Protein AF-A0A4V3ERF0-F1 (afdb_monomer_lite)

Radius of gyration: 30.36 Å; chains: 1; bounding box: 60×15×88 Å

Structure (mmCIF, N/CA/C/O backbone):
data_AF-A0A4V3ERF0-F1
#
_entry.id   AF-A0A4V3ERF0-F1
#
loop_
_atom_site.group_PDB
_atom_site.id
_atom_site.type_symbol
_atom_site.label_atom_id
_atom_site.label_alt_id
_atom_site.label_comp_id
_atom_site.label_asym_id
_atom_site.label_entity_id
_atom_site.label_seq_id
_atom_site.pdbx_PDB_ins_code
_atom_site.Cartn_x
_atom_site.Cartn_y
_atom_site.Cartn_z
_atom_site.occupancy
_atom_site.B_iso_or_equiv
_atom_site.auth_seq_id
_atom_site.auth_comp_id
_atom_site.auth_asym_id
_atom_site.auth_atom_id
_atom_site.pdbx_PDB_model_num
ATOM 1 N N . MET A 1 1 ? 30.776 -6.831 -57.007 1.00 63.62 1 MET A N 1
ATOM 2 C CA . MET A 1 1 ? 30.894 -7.165 -55.570 1.00 63.62 1 MET A CA 1
ATOM 3 C C . MET A 1 1 ? 30.590 -5.987 -54.646 1.00 63.62 1 MET A C 1
ATOM 5 O O . MET A 1 1 ? 30.048 -6.217 -53.575 1.00 63.62 1 MET A O 1
ATOM 9 N N . GLU A 1 2 ? 30.883 -4.742 -55.033 1.00 80.31 2 GLU A N 1
ATOM 10 C CA . GLU A 1 2 ? 30.698 -3.576 -54.148 1.00 80.31 2 GLU A CA 1
ATOM 11 C C . GLU A 1 2 ? 29.236 -3.277 -53.779 1.00 80.31 2 GLU A C 1
ATOM 13 O O . GLU A 1 2 ? 28.949 -3.009 -52.619 1.00 80.31 2 GLU A O 1
ATOM 18 N N . PHE A 1 3 ? 28.298 -3.465 -54.711 1.00 84.31 3 PHE A N 1
ATOM 19 C CA . PHE A 1 3 ? 26.862 -3.268 -54.471 1.00 84.31 3 PHE A CA 1
ATOM 20 C C . PHE A 1 3 ? 26.293 -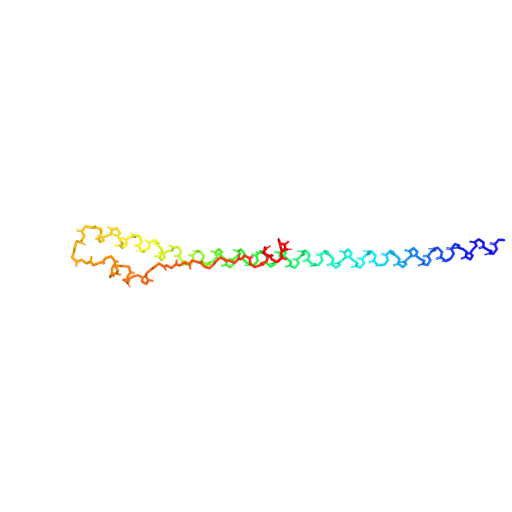4.137 -53.330 1.00 84.31 3 PHE A C 1
ATOM 22 O O . PHE A 1 3 ? 25.537 -3.665 -52.486 1.00 84.31 3 PHE A O 1
ATOM 29 N N . PHE A 1 4 ? 26.700 -5.409 -53.246 1.00 89.12 4 PHE A N 1
ATOM 30 C CA . PHE A 1 4 ? 26.268 -6.298 -52.161 1.00 89.12 4 PHE A CA 1
ATOM 31 C C . PHE A 1 4 ? 26.839 -5.876 -50.804 1.00 89.12 4 PHE A C 1
ATOM 33 O O . PHE A 1 4 ? 26.160 -5.993 -49.787 1.00 89.12 4 PHE A O 1
ATOM 40 N N . LYS A 1 5 ? 28.072 -5.359 -50.786 1.00 92.31 5 LYS A N 1
ATOM 41 C CA . LYS A 1 5 ? 28.715 -4.841 -49.573 1.00 92.31 5 LYS A CA 1
ATOM 42 C C . LYS A 1 5 ? 28.003 -3.587 -49.058 1.00 92.31 5 LYS A C 1
ATOM 44 O O . LYS A 1 5 ? 27.845 -3.432 -47.848 1.00 92.31 5 LYS A O 1
ATOM 49 N N . GLU A 1 6 ? 27.550 -2.722 -49.959 1.00 92.06 6 GLU A N 1
ATOM 50 C CA . GLU A 1 6 ? 26.791 -1.515 -49.625 1.00 92.06 6 GLU A CA 1
ATOM 51 C C . GLU A 1 6 ? 25.418 -1.854 -49.027 1.00 92.06 6 GLU A C 1
ATOM 53 O O . GLU A 1 6 ? 25.105 -1.410 -47.922 1.00 92.06 6 GLU A O 1
ATOM 58 N N . ILE A 1 7 ? 24.656 -2.746 -49.673 1.00 94.06 7 ILE A N 1
ATOM 59 C CA . ILE A 1 7 ? 23.373 -3.239 -49.143 1.00 94.06 7 ILE A CA 1
ATOM 60 C C . ILE A 1 7 ? 23.557 -3.886 -47.768 1.00 94.06 7 ILE A C 1
ATOM 62 O O . ILE A 1 7 ? 22.806 -3.589 -46.840 1.00 94.06 7 ILE A O 1
ATOM 66 N N . LEU A 1 8 ? 24.572 -4.741 -47.609 1.00 94.88 8 LEU A N 1
ATOM 67 C CA . LEU A 1 8 ? 24.854 -5.398 -46.334 1.00 94.88 8 LEU A CA 1
ATOM 68 C C . LEU A 1 8 ? 25.157 -4.375 -45.230 1.00 94.88 8 LEU A C 1
ATOM 70 O O . LEU A 1 8 ? 24.672 -4.517 -44.111 1.00 94.88 8 LEU A O 1
ATOM 74 N N . THR A 1 9 ? 25.914 -3.324 -45.549 1.00 95.62 9 THR A N 1
ATOM 75 C CA . THR A 1 9 ? 26.253 -2.255 -44.597 1.00 95.62 9 THR A CA 1
ATOM 76 C C . THR A 1 9 ? 25.005 -1.493 -44.147 1.00 95.62 9 THR A C 1
ATOM 78 O O . THR A 1 9 ? 24.833 -1.247 -42.953 1.00 95.62 9 THR A O 1
ATOM 81 N N . ILE A 1 10 ? 24.100 -1.178 -45.078 1.00 96.06 10 ILE A N 1
ATOM 82 C CA . ILE A 1 10 ? 22.827 -0.509 -44.773 1.00 96.06 10 ILE A CA 1
ATOM 83 C C . ILE A 1 10 ? 21.950 -1.397 -43.882 1.00 96.06 10 ILE A C 1
ATOM 85 O O . ILE A 1 10 ? 21.428 -0.929 -42.869 1.00 96.06 10 ILE A O 1
ATOM 89 N N . ILE A 1 11 ? 21.831 -2.687 -44.213 1.00 96.81 11 ILE A N 1
ATOM 90 C CA . ILE A 1 11 ? 21.055 -3.652 -43.421 1.00 96.81 11 ILE A CA 1
ATOM 91 C C . ILE A 1 11 ? 21.606 -3.741 -41.997 1.00 96.81 11 ILE A C 1
ATOM 93 O O . ILE A 1 11 ? 20.841 -3.653 -41.039 1.00 96.81 11 ILE A O 1
ATOM 97 N N . VAL A 1 12 ? 22.927 -3.859 -41.840 1.00 97.44 12 VAL A N 1
ATOM 98 C CA . VAL A 1 12 ? 23.574 -3.903 -40.521 1.00 97.44 12 VAL A CA 1
ATOM 99 C C . VAL A 1 12 ? 23.287 -2.628 -39.723 1.00 97.44 12 VAL A C 1
ATOM 101 O O . VAL A 1 12 ? 22.960 -2.720 -38.542 1.00 97.44 12 VAL A O 1
ATOM 104 N N . GLY A 1 13 ? 23.329 -1.454 -40.358 1.00 97.00 13 GLY A N 1
ATOM 105 C CA . GLY A 1 13 ? 22.994 -0.186 -39.705 1.00 97.00 13 GLY A CA 1
ATOM 106 C C . GLY A 1 13 ? 21.564 -0.155 -39.154 1.00 97.00 13 GLY A C 1
ATOM 107 O O . GLY A 1 13 ? 21.356 0.194 -37.991 1.00 97.00 13 GLY A O 1
ATOM 108 N N . ILE A 1 14 ? 20.586 -0.585 -39.956 1.00 96.81 14 ILE A N 1
ATOM 109 C CA . ILE A 1 14 ? 19.174 -0.646 -39.543 1.00 96.81 14 ILE A CA 1
ATOM 110 C C . ILE A 1 14 ? 18.981 -1.666 -38.416 1.00 96.81 14 ILE A C 1
ATOM 112 O O . ILE A 1 14 ? 18.308 -1.373 -37.428 1.00 96.81 14 ILE A O 1
ATOM 116 N N . LEU A 1 15 ? 19.597 -2.846 -38.524 1.00 97.62 15 LEU A N 1
ATOM 117 C CA . LEU A 1 15 ? 19.495 -3.888 -37.502 1.00 97.62 15 LEU A CA 1
ATOM 118 C C . LEU A 1 15 ? 20.065 -3.429 -36.158 1.00 97.62 15 LEU A C 1
ATOM 120 O O . LEU A 1 15 ? 19.438 -3.658 -35.126 1.00 97.62 15 LEU A O 1
ATOM 124 N N . ILE A 1 16 ? 21.213 -2.747 -36.157 1.00 96.94 16 ILE A N 1
ATOM 125 C CA . ILE A 1 16 ? 21.807 -2.196 -34.932 1.00 96.94 16 ILE A CA 1
ATOM 126 C C . ILE A 1 16 ? 20.890 -1.128 -34.325 1.00 96.94 16 ILE A C 1
ATOM 128 O O . ILE A 1 16 ? 20.670 -1.137 -33.113 1.00 96.94 16 ILE A O 1
ATOM 132 N N . ALA A 1 17 ? 20.320 -0.241 -35.145 1.00 97.19 17 ALA A N 1
ATOM 133 C CA . ALA A 1 17 ? 19.395 0.786 -34.668 1.00 97.19 17 ALA A CA 1
ATOM 134 C C . ALA A 1 17 ? 18.152 0.172 -34.000 1.00 97.19 17 ALA A C 1
ATOM 136 O O . ALA A 1 17 ? 17.803 0.553 -32.881 1.00 97.19 17 ALA A O 1
ATOM 137 N N . LEU A 1 18 ? 17.531 -0.826 -34.640 1.00 96.81 18 LEU A N 1
ATOM 138 C CA . LEU A 1 18 ? 16.392 -1.559 -34.077 1.00 96.81 18 LEU A CA 1
ATOM 139 C C . LEU A 1 18 ? 16.774 -2.312 -32.800 1.00 96.81 18 LEU A C 1
ATOM 141 O O . LEU A 1 18 ? 16.024 -2.292 -31.827 1.00 96.81 18 LEU A O 1
ATOM 145 N N . TYR A 1 19 ? 17.953 -2.935 -32.774 1.00 96.31 19 TYR A N 1
ATOM 146 C CA . TYR A 1 19 ? 18.439 -3.661 -31.604 1.00 96.31 19 TYR A CA 1
ATOM 147 C C . TYR A 1 19 ? 18.606 -2.742 -30.387 1.00 96.31 19 TYR A C 1
ATOM 149 O O . TYR A 1 19 ? 18.129 -3.060 -29.297 1.00 96.31 19 TYR A O 1
ATOM 157 N N . ILE A 1 20 ? 19.234 -1.577 -30.575 1.00 96.62 20 ILE A N 1
ATOM 158 C CA . ILE A 1 20 ? 19.407 -0.580 -29.510 1.00 96.62 20 ILE A CA 1
ATOM 159 C C . ILE A 1 20 ? 18.046 -0.055 -29.039 1.00 96.62 20 ILE A C 1
ATOM 161 O O . ILE A 1 20 ? 17.837 0.078 -27.830 1.00 96.62 20 ILE A O 1
ATOM 165 N N . ASN A 1 21 ? 17.121 0.217 -29.966 1.00 97.12 21 ASN A N 1
ATOM 166 C CA . ASN A 1 21 ? 15.789 0.697 -29.611 1.00 97.12 21 ASN A CA 1
ATOM 167 C C . ASN A 1 21 ? 15.023 -0.331 -28.767 1.00 97.12 21 ASN A C 1
ATOM 169 O O . ASN A 1 21 ? 14.586 -0.006 -27.664 1.00 97.12 21 ASN A O 1
ATOM 173 N N . ASN A 1 22 ? 14.967 -1.585 -29.223 1.00 96.56 22 ASN A N 1
ATOM 174 C CA . ASN A 1 22 ? 14.287 -2.669 -28.511 1.00 96.56 22 ASN A CA 1
ATOM 175 C C . ASN A 1 22 ? 14.891 -2.908 -27.121 1.00 96.56 22 ASN A C 1
ATOM 177 O O . ASN A 1 22 ? 14.171 -3.110 -26.147 1.00 96.56 22 ASN A O 1
ATOM 181 N N . TRP A 1 23 ? 16.221 -2.860 -26.995 1.00 96.94 23 TRP A N 1
ATOM 182 C CA . TRP A 1 23 ? 16.875 -3.008 -25.694 1.00 96.94 23 TRP A CA 1
ATOM 183 C C . TRP A 1 23 ? 16.517 -1.869 -24.728 1.00 96.94 23 TRP A C 1
ATOM 185 O O . TRP A 1 23 ? 16.276 -2.107 -23.541 1.00 96.94 23 TRP A O 1
ATOM 195 N N . ASN A 1 24 ? 16.450 -0.634 -25.227 1.00 97.12 24 ASN A N 1
ATOM 196 C CA . ASN A 1 24 ? 16.075 0.528 -24.426 1.00 97.12 24 ASN A CA 1
ATOM 197 C C . ASN A 1 24 ? 14.605 0.481 -23.982 1.00 97.12 24 ASN A C 1
ATOM 199 O O . ASN A 1 24 ? 14.314 0.796 -22.829 1.00 97.12 24 ASN A O 1
ATOM 203 N N . GLU A 1 25 ? 13.693 0.076 -24.867 1.00 96.62 25 GLU A N 1
ATOM 204 C CA . GLU A 1 25 ? 12.274 -0.132 -24.545 1.00 96.62 25 GLU A CA 1
ATOM 205 C C . GLU A 1 25 ? 12.111 -1.211 -23.471 1.00 96.62 25 GLU A C 1
ATOM 207 O O . GLU A 1 25 ? 11.588 -0.917 -22.396 1.00 96.62 25 GLU A O 1
ATOM 212 N N . ASN A 1 26 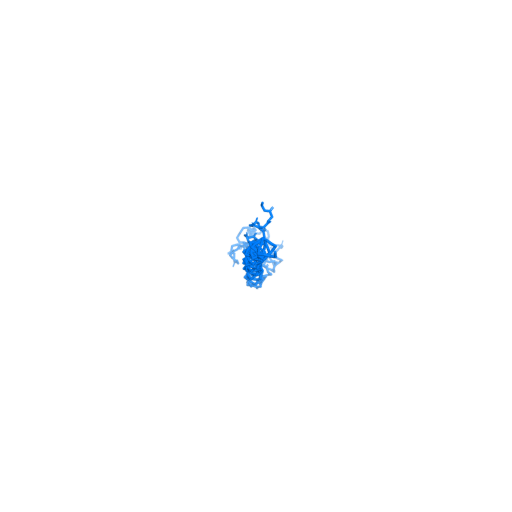? 12.717 -2.387 -23.661 1.00 96.56 26 ASN A N 1
ATOM 213 C CA . ASN A 1 26 ? 12.686 -3.470 -22.671 1.00 96.56 26 ASN A CA 1
ATOM 214 C C . ASN A 1 26 ? 13.210 -3.025 -21.295 1.00 96.56 26 ASN A C 1
ATOM 216 O O . ASN A 1 26 ? 12.662 -3.391 -20.252 1.00 96.56 26 ASN A O 1
ATOM 220 N N . ARG A 1 27 ? 14.271 -2.208 -21.264 1.00 96.62 27 ARG A N 1
ATOM 221 C CA . ARG A 1 27 ? 14.810 -1.659 -20.012 1.00 96.62 27 ARG A CA 1
ATOM 222 C C . ARG A 1 27 ? 13.841 -0.677 -19.350 1.00 96.62 27 ARG A C 1
ATOM 224 O O . ARG A 1 27 ? 13.743 -0.658 -18.121 1.00 96.62 27 ARG A O 1
ATOM 231 N N . LYS A 1 28 ? 13.163 0.170 -20.127 1.00 96.38 28 LYS A N 1
ATOM 232 C CA . LYS A 1 28 ? 12.164 1.115 -19.604 1.00 96.38 28 LYS A CA 1
ATOM 233 C C . LYS A 1 28 ? 10.967 0.375 -19.019 1.00 96.38 28 LYS A C 1
ATOM 235 O O . LYS A 1 28 ? 10.570 0.709 -17.903 1.00 96.38 28 LYS A O 1
ATOM 240 N N . ASP A 1 29 ? 10.485 -0.653 -19.704 1.00 94.44 29 ASP A N 1
ATOM 241 C CA . ASP A 1 29 ? 9.362 -1.473 -19.247 1.00 94.44 29 ASP A CA 1
ATOM 242 C C . ASP A 1 29 ? 9.711 -2.212 -17.953 1.00 94.44 29 ASP A C 1
ATOM 244 O O . ASP A 1 29 ? 8.978 -2.122 -16.967 1.00 94.44 29 ASP A O 1
ATOM 248 N N . ALA A 1 30 ? 10.890 -2.840 -17.889 1.00 94.75 30 ALA A N 1
ATOM 249 C CA . ALA A 1 30 ? 11.367 -3.491 -16.670 1.00 94.75 30 ALA A CA 1
ATOM 250 C C . ALA A 1 30 ? 11.456 -2.513 -15.483 1.00 94.75 30 ALA A C 1
ATOM 252 O O . ALA A 1 30 ? 11.028 -2.826 -14.370 1.00 94.75 30 ALA A O 1
ATOM 253 N N . ASN A 1 31 ? 11.962 -1.298 -15.716 1.00 95.50 31 ASN A N 1
ATOM 254 C CA . ASN A 1 31 ? 12.031 -0.263 -14.685 1.00 95.50 31 ASN A CA 1
ATOM 255 C C . ASN A 1 31 ? 10.644 0.214 -14.235 1.00 95.50 31 ASN A C 1
ATOM 257 O O . ASN A 1 31 ? 10.455 0.504 -13.053 1.00 95.50 31 ASN A O 1
ATOM 261 N N . TYR A 1 32 ? 9.693 0.335 -15.162 1.00 92.50 32 TYR A N 1
ATOM 262 C CA . TYR A 1 32 ? 8.319 0.729 -14.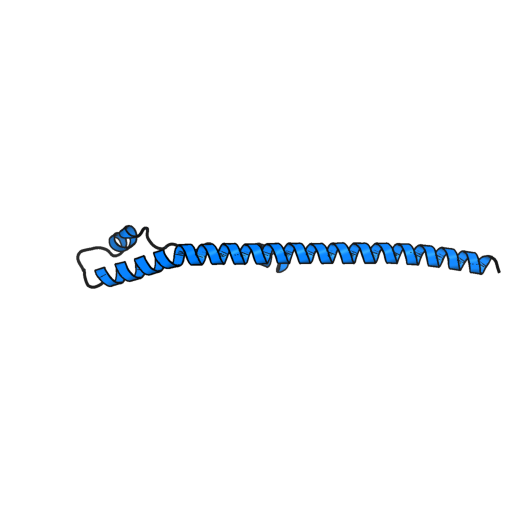861 1.00 92.50 32 TYR A CA 1
ATOM 263 C C . TYR A 1 32 ? 7.629 -0.315 -13.976 1.00 92.50 32 TYR A C 1
ATOM 265 O O . TYR A 1 32 ? 7.135 0.029 -12.901 1.00 92.50 32 TYR A O 1
ATOM 273 N N . ILE A 1 33 ? 7.707 -1.593 -14.357 1.00 91.56 33 ILE A N 1
ATOM 274 C CA . ILE A 1 33 ? 7.167 -2.706 -13.567 1.00 91.56 33 ILE A CA 1
ATOM 275 C C . ILE A 1 33 ? 7.818 -2.767 -12.182 1.00 91.56 33 ILE A C 1
ATOM 277 O O . ILE A 1 33 ? 7.117 -2.888 -11.179 1.00 91.56 33 ILE A O 1
ATOM 281 N N . ASN A 1 34 ? 9.141 -2.601 -12.088 1.00 94.69 34 ASN A N 1
ATOM 282 C CA . ASN A 1 34 ? 9.828 -2.599 -10.797 1.00 94.69 34 ASN A CA 1
ATOM 283 C C . ASN A 1 34 ? 9.358 -1.456 -9.880 1.00 94.69 34 ASN A C 1
ATOM 285 O O . ASN A 1 34 ? 9.143 -1.664 -8.688 1.00 94.69 34 ASN A O 1
ATOM 289 N N . LYS A 1 35 ? 9.158 -0.247 -10.423 1.00 93.31 35 LYS A N 1
ATOM 290 C CA . LYS A 1 35 ? 8.631 0.889 -9.645 1.00 93.31 35 LYS A CA 1
ATOM 291 C C . LYS A 1 35 ? 7.235 0.607 -9.099 1.00 93.31 35 LYS A C 1
ATOM 293 O O . LYS A 1 35 ? 6.970 0.932 -7.945 1.00 93.31 35 LYS A O 1
ATOM 298 N N . ILE A 1 36 ? 6.369 -0.003 -9.906 1.00 91.75 36 ILE A N 1
ATOM 299 C CA . ILE A 1 36 ? 5.033 -0.422 -9.472 1.00 91.75 36 ILE A CA 1
ATOM 300 C C . ILE A 1 36 ? 5.142 -1.434 -8.336 1.00 91.75 36 ILE A C 1
ATOM 302 O O . ILE A 1 36 ? 4.510 -1.241 -7.303 1.00 91.75 36 ILE A O 1
ATOM 306 N N . PHE A 1 37 ? 5.964 -2.474 -8.496 1.00 93.19 37 PHE A N 1
ATOM 307 C CA . PHE A 1 37 ? 6.146 -3.504 -7.472 1.00 93.19 37 PHE A CA 1
ATOM 308 C C . PHE A 1 37 ? 6.596 -2.915 -6.136 1.00 93.19 37 PHE A C 1
ATOM 310 O O . PHE A 1 37 ? 5.980 -3.194 -5.112 1.00 93.19 37 PHE A O 1
ATOM 317 N N . VAL A 1 38 ? 7.612 -2.048 -6.153 1.00 95.50 38 VAL A N 1
ATOM 318 C CA . VAL A 1 38 ? 8.095 -1.355 -4.948 1.00 95.50 38 VAL A CA 1
ATOM 319 C C . VAL A 1 38 ? 6.998 -0.490 -4.321 1.00 95.50 38 VAL A C 1
ATOM 321 O O . VAL A 1 38 ? 6.879 -0.425 -3.100 1.00 95.50 38 VAL A O 1
ATOM 324 N N . SER A 1 39 ? 6.183 0.173 -5.142 1.00 94.75 39 SER A N 1
ATOM 325 C CA . SER A 1 39 ? 5.089 1.014 -4.658 1.00 94.75 39 SER A CA 1
ATOM 326 C C . SER A 1 39 ? 3.968 0.191 -4.012 1.00 94.75 39 SER A C 1
ATOM 328 O O . SER A 1 39 ? 3.492 0.550 -2.938 1.00 94.75 39 SER A O 1
ATOM 330 N N . ILE A 1 40 ? 3.594 -0.943 -4.616 1.00 94.38 40 ILE A N 1
ATOM 331 C CA . ILE A 1 40 ? 2.614 -1.885 -4.053 1.00 94.38 40 ILE A CA 1
ATOM 332 C C . ILE A 1 40 ? 3.129 -2.467 -2.735 1.00 94.38 40 ILE A C 1
ATOM 334 O O . ILE A 1 40 ? 2.400 -2.460 -1.748 1.00 94.38 40 ILE A O 1
ATOM 338 N N . ASP A 1 41 ? 4.377 -2.937 -2.699 1.00 95.50 41 ASP A N 1
ATOM 339 C CA . ASP A 1 41 ? 4.986 -3.502 -1.490 1.00 95.50 41 ASP A CA 1
ATOM 340 C C . ASP A 1 41 ? 4.968 -2.494 -0.333 1.00 95.50 41 ASP A C 1
ATOM 342 O O . ASP A 1 41 ? 4.479 -2.784 0.760 1.00 95.50 41 ASP A O 1
ATOM 346 N N . LYS A 1 42 ? 5.373 -1.251 -0.612 1.00 95.88 42 LYS A N 1
ATOM 347 C CA . LYS A 1 42 ? 5.303 -0.156 0.357 1.00 95.88 42 LYS A CA 1
ATOM 348 C C . LYS A 1 42 ? 3.874 0.112 0.841 1.00 95.88 42 LYS A C 1
ATOM 350 O O . LYS A 1 42 ? 3.661 0.257 2.042 1.00 95.88 42 LYS A O 1
ATOM 355 N N . GLU A 1 43 ? 2.894 0.175 -0.061 1.00 95.44 43 GLU A N 1
ATOM 356 C CA . GLU A 1 43 ? 1.484 0.382 0.305 1.00 95.44 43 GLU A CA 1
ATOM 357 C C . GLU A 1 43 ? 0.938 -0.745 1.192 1.00 95.44 43 GLU A C 1
ATOM 359 O O . GLU A 1 43 ? 0.183 -0.477 2.133 1.00 95.44 43 GLU A O 1
ATOM 364 N N . LEU A 1 44 ? 1.332 -1.993 0.923 1.00 95.44 44 LEU A N 1
ATOM 365 C CA . LEU A 1 44 ? 0.947 -3.153 1.725 1.00 95.44 44 LEU A CA 1
ATOM 366 C C . LEU A 1 44 ? 1.578 -3.114 3.118 1.00 95.44 44 LEU A C 1
ATOM 368 O O . LEU A 1 44 ? 0.877 -3.363 4.101 1.00 95.44 44 LEU A O 1
ATOM 372 N N . ILE A 1 45 ? 2.863 -2.763 3.217 1.00 96.62 45 ILE A N 1
ATOM 373 C CA . ILE A 1 45 ? 3.559 -2.595 4.501 1.00 96.62 45 ILE A CA 1
ATOM 374 C C . ILE A 1 45 ? 2.878 -1.502 5.330 1.00 96.62 45 ILE A C 1
ATOM 376 O O . ILE A 1 45 ? 2.495 -1.754 6.471 1.00 96.62 45 ILE A O 1
ATOM 380 N N . GLU A 1 46 ? 2.644 -0.325 4.745 1.00 96.25 46 GLU A N 1
ATOM 381 C CA . GLU A 1 46 ? 1.988 0.789 5.439 1.00 96.25 46 GLU A CA 1
ATOM 382 C C . GLU A 1 46 ? 0.563 0.432 5.891 1.00 96.25 46 GLU A C 1
ATOM 384 O O . GLU A 1 46 ? 0.180 0.736 7.021 1.00 96.25 46 GLU A O 1
ATOM 389 N N . SER A 1 47 ? -0.211 -0.261 5.049 1.00 96.44 47 SER A N 1
ATOM 390 C CA . SER A 1 47 ? -1.568 -0.704 5.402 1.00 96.44 47 SER A CA 1
ATOM 391 C C . SER A 1 47 ? -1.553 -1.731 6.539 1.00 96.44 47 SER A C 1
ATOM 393 O O . SER A 1 47 ? -2.375 -1.668 7.453 1.00 96.44 47 SER A O 1
ATOM 395 N N . ASN A 1 48 ? -0.609 -2.673 6.515 1.00 96.50 48 ASN A N 1
ATOM 396 C CA . ASN A 1 48 ? -0.439 -3.670 7.570 1.00 96.50 48 ASN A CA 1
ATOM 397 C C . ASN A 1 48 ? -0.051 -3.028 8.908 1.00 96.50 48 ASN A C 1
ATOM 399 O O . ASN A 1 48 ? -0.581 -3.411 9.954 1.00 96.50 48 ASN A O 1
ATOM 403 N N . ASP A 1 49 ? 0.839 -2.039 8.884 1.00 96.75 49 ASP A N 1
ATOM 404 C CA . ASP A 1 49 ? 1.244 -1.305 10.082 1.00 96.75 49 ASP A CA 1
ATOM 405 C C . ASP A 1 49 ? 0.077 -0.502 10.671 1.00 96.75 49 ASP A C 1
ATOM 407 O O . ASP A 1 49 ? -0.151 -0.536 11.886 1.00 96.75 49 ASP A O 1
ATOM 411 N N . ASP A 1 50 ? -0.733 0.136 9.825 1.00 96.00 50 ASP A N 1
ATOM 412 C CA . ASP A 1 50 ? -1.944 0.833 10.258 1.00 96.00 50 ASP A CA 1
ATOM 413 C C . ASP A 1 50 ? -2.980 -0.128 10.857 1.00 96.00 50 ASP A C 1
ATOM 415 O O . ASP A 1 50 ? -3.547 0.156 11.918 1.00 96.00 50 ASP A O 1
ATOM 419 N N . ILE A 1 51 ? -3.186 -1.301 10.249 1.00 95.81 51 ILE A N 1
ATOM 420 C CA . ILE A 1 51 ? -4.051 -2.353 10.804 1.00 95.81 51 ILE A CA 1
ATOM 421 C C . ILE A 1 51 ? -3.553 -2.773 12.188 1.00 95.81 51 ILE A C 1
ATOM 423 O O . ILE A 1 51 ? -4.326 -2.757 13.149 1.00 95.81 51 ILE A O 1
ATOM 427 N N . LYS A 1 52 ? -2.263 -3.099 12.323 1.00 96.06 52 LYS A N 1
ATOM 428 C CA . LYS A 1 52 ? -1.665 -3.510 13.603 1.00 96.06 52 LYS A CA 1
ATOM 429 C C . LYS A 1 52 ? -1.789 -2.434 14.674 1.00 96.06 52 LYS A C 1
ATOM 431 O O . LYS A 1 52 ? -2.013 -2.756 15.837 1.00 96.06 52 LYS A O 1
ATOM 436 N N . LYS A 1 53 ? -1.686 -1.160 14.297 1.00 94.81 53 LYS A N 1
ATOM 437 C CA . LYS A 1 53 ? -1.835 -0.029 15.220 1.00 94.81 53 LYS A CA 1
ATOM 438 C C . LYS A 1 53 ? -3.278 0.162 15.692 1.00 94.81 53 LYS A C 1
ATOM 440 O O . LYS A 1 53 ? -3.493 0.515 16.851 1.00 94.81 53 LYS A O 1
ATOM 445 N N . LYS A 1 54 ? -4.263 -0.043 14.813 1.00 94.62 54 LYS A N 1
ATOM 446 C CA . LYS A 1 54 ? -5.691 0.178 15.114 1.00 94.62 54 LYS A CA 1
ATOM 447 C C . LYS A 1 54 ? -6.390 -1.040 15.719 1.00 94.62 54 LYS A C 1
ATOM 449 O O . LYS A 1 54 ? -7.382 -0.879 16.427 1.00 94.62 54 LYS A O 1
ATOM 454 N N . MET A 1 55 ? -5.868 -2.245 15.502 1.00 94.56 55 MET A N 1
ATOM 455 C CA . MET A 1 55 ? -6.456 -3.495 15.995 1.00 94.56 55 MET A CA 1
ATOM 456 C C . MET A 1 55 ? -6.609 -3.551 17.531 1.00 94.56 55 MET A C 1
ATOM 458 O O . MET A 1 55 ? -7.702 -3.889 17.986 1.00 94.56 55 MET A O 1
ATOM 462 N N . PRO A 1 56 ? -5.624 -3.145 18.360 1.00 94.25 56 PRO A N 1
ATOM 463 C CA . PRO A 1 56 ? -5.804 -3.117 19.816 1.00 94.25 56 PRO A CA 1
ATOM 464 C C . PRO A 1 56 ? -6.899 -2.143 20.270 1.00 94.25 56 PRO A C 1
ATOM 466 O O . PRO A 1 56 ? -7.609 -2.394 21.242 1.00 94.25 56 PRO A O 1
ATOM 469 N N . GLN A 1 57 ? -7.062 -1.026 19.556 1.00 92.25 57 GLN A N 1
ATOM 470 C CA . GLN A 1 57 ? -8.080 -0.019 19.868 1.00 92.25 57 GLN A CA 1
ATOM 471 C C . GLN A 1 57 ? -9.483 -0.540 19.538 1.00 92.25 57 GLN A C 1
ATOM 473 O O . GLN A 1 57 ? -10.408 -0.348 20.323 1.00 92.25 57 GLN A O 1
ATOM 478 N N . GLN A 1 58 ? -9.623 -1.261 18.422 1.00 93.88 58 GLN A N 1
ATOM 479 C CA . GLN A 1 58 ? -10.846 -1.989 18.071 1.00 93.88 58 GLN A CA 1
ATOM 480 C C . GLN A 1 58 ? -11.192 -3.046 19.131 1.00 93.88 58 GLN A C 1
ATOM 482 O O . GLN A 1 58 ? -12.337 -3.108 19.571 1.00 93.88 58 GLN A O 1
ATOM 487 N N . GLN A 1 59 ? -10.205 -3.814 19.606 1.00 95.19 59 GLN A N 1
ATOM 488 C CA . GLN A 1 59 ? -10.421 -4.791 20.678 1.00 95.19 59 GLN A CA 1
ATOM 489 C C . GLN A 1 59 ? -10.897 -4.113 21.969 1.00 95.19 59 GLN A C 1
ATOM 491 O O . GLN A 1 59 ? -11.897 -4.520 22.549 1.00 95.19 59 GLN A O 1
ATOM 496 N N . THR A 1 60 ? -10.249 -3.013 22.359 1.00 94.94 60 THR A N 1
ATOM 497 C CA . THR A 1 60 ? -10.628 -2.234 23.549 1.00 94.94 60 THR A CA 1
ATOM 498 C C . THR A 1 60 ? -12.063 -1.712 23.448 1.00 94.94 60 THR A C 1
ATOM 500 O O . THR A 1 60 ? -12.800 -1.716 24.435 1.00 94.94 60 THR A O 1
ATOM 503 N N . LEU A 1 61 ? -12.489 -1.281 22.257 1.00 94.81 61 LEU A N 1
ATOM 504 C CA . LEU A 1 61 ? -13.869 -0.869 22.015 1.00 94.81 61 LEU A CA 1
ATOM 505 C C . LEU A 1 61 ? -14.850 -2.031 22.181 1.00 94.81 61 LEU A C 1
ATOM 507 O O . LEU A 1 61 ? -15.860 -1.864 22.861 1.00 94.81 61 LEU A O 1
ATOM 511 N N . ILE A 1 62 ? -14.552 -3.197 21.607 1.00 94.38 62 ILE A N 1
ATOM 512 C CA . ILE A 1 62 ? -15.386 -4.399 21.749 1.00 94.38 62 ILE A CA 1
ATOM 513 C C . ILE A 1 62 ? -15.501 -4.799 23.225 1.00 94.38 62 ILE A C 1
ATOM 515 O O . ILE A 1 62 ? -16.611 -5.034 23.705 1.00 94.38 62 ILE A O 1
ATOM 519 N N . ASP A 1 63 ? -14.388 -4.803 23.956 1.00 95.44 63 ASP A N 1
ATOM 520 C CA . ASP A 1 63 ? -14.351 -5.150 25.379 1.00 95.44 63 ASP A CA 1
ATOM 521 C C . ASP A 1 63 ? -15.172 -4.156 26.213 1.00 95.44 63 ASP A C 1
ATOM 523 O O . ASP A 1 63 ? -15.968 -4.549 27.068 1.00 95.44 63 ASP A O 1
ATOM 527 N N . THR A 1 64 ? -15.042 -2.859 25.916 1.00 94.00 64 THR A N 1
ATOM 528 C CA . THR A 1 64 ? -15.789 -1.792 26.597 1.00 94.00 64 THR A CA 1
ATOM 529 C C . THR A 1 64 ? -17.288 -1.909 26.321 1.00 94.00 64 THR A C 1
ATOM 531 O O . THR A 1 64 ? -18.092 -1.875 27.253 1.00 94.00 64 THR A O 1
ATOM 534 N N . LEU A 1 65 ? -17.689 -2.118 25.065 1.00 94.25 65 LEU A N 1
ATOM 535 C CA . LEU A 1 65 ? -19.090 -2.361 24.708 1.00 94.25 65 LEU A CA 1
ATOM 536 C C . LEU A 1 65 ? -19.634 -3.622 25.395 1.00 94.25 65 LEU A C 1
ATOM 538 O O . LEU A 1 65 ? -20.759 -3.616 25.894 1.00 94.25 65 LEU A O 1
ATOM 542 N N . GLY A 1 66 ? -18.830 -4.685 25.471 1.00 94.44 66 GLY A N 1
ATOM 543 C CA . GLY A 1 66 ? -19.171 -5.917 26.178 1.00 94.44 66 GLY A CA 1
ATOM 544 C C . GLY A 1 66 ? -19.401 -5.697 27.674 1.00 94.44 66 GLY A C 1
ATOM 545 O O . GLY A 1 66 ? -20.383 -6.203 28.221 1.00 94.44 66 GLY A O 1
ATOM 546 N N . PHE A 1 67 ? -18.550 -4.897 28.320 1.00 94.31 67 PHE A N 1
ATOM 547 C CA . PHE A 1 67 ? -18.660 -4.556 29.739 1.00 94.31 67 PHE A CA 1
ATOM 548 C C . PHE A 1 67 ? -19.947 -3.779 30.055 1.00 94.31 67 PHE A C 1
ATOM 550 O O . PHE A 1 67 ? -20.653 -4.112 31.007 1.00 94.31 67 PHE A O 1
ATOM 557 N N . TYR A 1 68 ? -20.299 -2.783 29.235 1.00 94.06 68 TYR A N 1
ATOM 558 C CA . TYR A 1 68 ? -21.499 -1.958 29.440 1.00 94.06 68 TYR A CA 1
ATOM 559 C C . TYR A 1 68 ? -22.781 -2.557 28.839 1.00 94.06 68 TYR A C 1
ATOM 561 O O . TYR A 1 68 ? -23.843 -1.957 28.965 1.00 94.06 68 TYR A O 1
ATOM 569 N N . LYS A 1 69 ? -22.734 -3.757 28.245 1.00 90.81 69 LYS A N 1
ATOM 570 C CA . LYS A 1 69 ? -23.867 -4.378 27.531 1.00 90.81 69 LYS A CA 1
ATOM 571 C C . LYS A 1 69 ? -25.165 -4.493 28.344 1.00 90.81 69 LYS A C 1
ATOM 573 O O . LYS A 1 69 ? -26.239 -4.491 27.758 1.00 90.81 69 LYS A O 1
ATOM 578 N N . LYS A 1 70 ? -25.071 -4.660 29.668 1.00 90.69 70 LYS A N 1
ATOM 579 C CA . LYS A 1 70 ? -26.229 -4.794 30.579 1.00 90.69 70 LYS A CA 1
ATOM 580 C C . LYS A 1 70 ? -26.583 -3.490 31.304 1.00 90.69 70 LYS A C 1
ATOM 582 O O . LYS A 1 70 ? -27.369 -3.512 32.245 1.00 90.69 70 LYS A O 1
ATOM 587 N N . ASN A 1 71 ? -25.924 -2.390 30.954 1.00 89.00 71 ASN A N 1
ATOM 588 C CA . ASN A 1 71 ? -26.134 -1.105 31.595 1.00 89.00 71 ASN A CA 1
ATOM 589 C C . ASN A 1 71 ? -27.098 -0.260 30.755 1.00 89.00 71 ASN A C 1
ATOM 591 O O . ASN A 1 71 ? -26.680 0.382 29.796 1.00 89.00 71 ASN A O 1
ATOM 595 N N . ASP A 1 72 ? -28.363 -0.217 31.170 1.00 85.38 72 ASP A N 1
ATOM 596 C CA . ASP A 1 72 ? -29.423 0.522 30.468 1.00 85.38 72 ASP A CA 1
ATOM 597 C C . ASP A 1 72 ? -29.435 2.030 30.797 1.00 85.38 72 ASP A C 1
ATOM 599 O O . ASP A 1 72 ? -30.271 2.779 30.296 1.00 85.38 72 ASP A O 1
ATOM 603 N N . THR A 1 73 ? -28.521 2.490 31.660 1.00 91.69 73 THR A N 1
ATOM 604 C CA . THR A 1 73 ? -28.455 3.891 32.116 1.00 91.69 73 THR A CA 1
ATOM 605 C C . THR A 1 73 ? -27.469 4.749 31.331 1.00 91.69 73 THR A C 1
ATOM 607 O O . THR A 1 73 ? -27.586 5.972 31.343 1.00 91.69 73 THR A O 1
ATOM 610 N N . ILE A 1 74 ? -26.505 4.128 30.646 1.00 91.56 74 ILE A N 1
ATOM 611 C CA . ILE A 1 74 ? -25.515 4.816 29.811 1.00 91.56 74 ILE A CA 1
ATOM 612 C C . ILE A 1 74 ? -25.834 4.595 28.333 1.00 91.56 74 ILE A C 1
ATOM 614 O O . ILE A 1 74 ? -26.161 3.484 27.919 1.00 91.56 74 ILE A O 1
ATOM 618 N N . SER A 1 75 ? -25.721 5.642 27.513 1.00 92.81 75 SER A N 1
ATOM 619 C CA . SER A 1 75 ? -25.945 5.497 26.077 1.00 92.81 75 SER A CA 1
ATOM 620 C C . SER A 1 75 ? -24.773 4.780 25.397 1.00 92.81 75 SER A C 1
ATOM 622 O O . SER A 1 75 ? -23.613 4.926 25.788 1.00 92.81 75 SER A O 1
ATOM 624 N N . ILE A 1 76 ? -25.055 4.047 24.316 1.00 90.56 76 ILE A N 1
ATOM 625 C CA . ILE A 1 76 ? -24.016 3.402 23.492 1.00 90.56 76 ILE A CA 1
ATOM 626 C C . ILE A 1 76 ? -23.010 4.440 22.975 1.00 90.56 76 ILE A C 1
ATOM 628 O O . ILE A 1 76 ? -21.813 4.166 22.920 1.00 90.56 76 ILE A O 1
ATOM 632 N N . PHE A 1 77 ? -23.481 5.645 22.645 1.00 92.31 77 PHE A N 1
ATOM 633 C CA . PHE A 1 77 ? -22.623 6.734 22.193 1.00 92.31 77 PHE A CA 1
ATOM 634 C C . PHE A 1 77 ? -21.594 7.128 23.262 1.00 92.31 77 PHE A C 1
ATOM 636 O O . PHE A 1 77 ? -20.400 7.188 22.965 1.00 92.31 77 PHE A O 1
ATOM 643 N N . ASP A 1 78 ? -22.019 7.293 24.517 1.00 93.12 78 ASP A N 1
ATOM 644 C CA . AS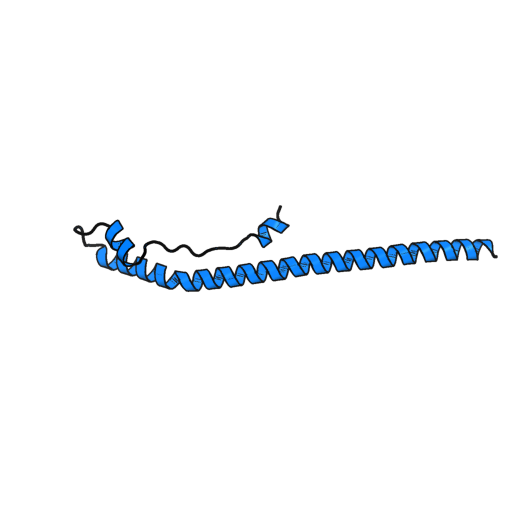P A 1 78 ? -21.115 7.620 25.628 1.00 93.12 78 ASP A CA 1
ATOM 645 C C . ASP A 1 78 ? -20.092 6.506 25.872 1.00 93.12 78 ASP A C 1
ATOM 647 O O . ASP A 1 78 ? -18.919 6.774 26.136 1.00 93.12 78 ASP A O 1
ATOM 651 N N . VAL A 1 79 ? -20.515 5.244 25.743 1.00 93.56 79 VAL A N 1
ATOM 652 C CA . 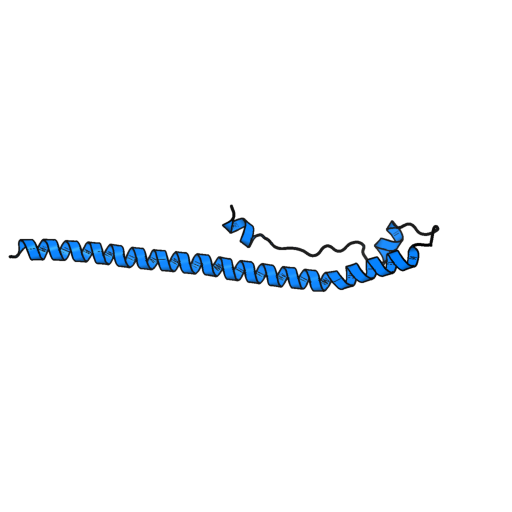VAL A 1 79 ? -19.624 4.081 25.857 1.00 93.56 79 VAL A CA 1
ATOM 653 C C . VAL A 1 79 ? -18.569 4.081 24.745 1.00 93.56 79 VAL A C 1
ATOM 655 O O . VAL A 1 79 ? -17.392 3.868 25.031 1.00 93.56 79 VAL A O 1
ATOM 658 N N . MET A 1 80 ? -18.949 4.366 23.496 1.00 92.06 80 MET A N 1
ATOM 659 C CA . MET A 1 80 ? -18.007 4.455 22.370 1.00 92.06 80 MET A CA 1
ATOM 660 C C . MET A 1 80 ? -17.013 5.607 22.545 1.00 92.06 80 MET A C 1
ATOM 662 O O . MET A 1 80 ? -15.820 5.453 22.268 1.00 92.06 80 MET A O 1
ATOM 666 N N . MET A 1 81 ? -17.478 6.753 23.043 1.00 93.38 81 MET A N 1
ATOM 667 C CA . MET A 1 81 ? -16.627 7.925 23.253 1.00 93.38 81 MET A CA 1
ATOM 668 C C . MET A 1 81 ? -15.578 7.720 24.354 1.00 93.38 81 MET A C 1
ATOM 670 O O . MET A 1 81 ? -14.525 8.351 24.290 1.00 93.38 81 MET A O 1
ATOM 674 N N . LYS A 1 82 ? -15.774 6.779 25.295 1.00 92.12 82 LYS A N 1
ATOM 675 C CA . LYS A 1 82 ? -14.751 6.416 26.303 1.00 92.12 82 LYS A CA 1
ATOM 676 C C . LYS A 1 82 ? -13.443 5.892 25.700 1.00 92.12 82 LYS A C 1
ATOM 678 O O . LYS A 1 82 ? -12.418 5.934 26.372 1.00 92.12 82 LYS A O 1
ATOM 683 N N . VAL A 1 83 ? -13.471 5.397 24.461 1.00 92.31 83 VAL A N 1
ATOM 684 C CA . VAL A 1 83 ? -12.317 4.782 23.777 1.00 92.31 83 VAL A CA 1
ATOM 685 C C . VAL A 1 83 ? -12.013 5.434 22.423 1.00 92.31 83 VAL A C 1
ATOM 687 O O . VAL A 1 83 ? -11.359 4.838 21.567 1.00 92.31 83 VAL A O 1
ATOM 690 N N . ASN A 1 84 ? -12.464 6.677 22.227 1.00 91.81 84 ASN A N 1
ATOM 691 C CA . ASN A 1 84 ? -12.327 7.441 20.980 1.00 91.81 84 ASN A CA 1
ATOM 692 C C . ASN A 1 84 ? -13.051 6.818 19.769 1.00 91.81 84 ASN A C 1
ATOM 694 O O . ASN A 1 84 ? -12.637 7.021 18.627 1.00 91.81 84 ASN A O 1
ATOM 698 N N . GLY A 1 85 ? -14.139 6.081 20.007 1.00 90.50 85 GLY A N 1
ATOM 699 C CA . GLY A 1 85 ? -15.007 5.549 18.960 1.00 90.50 85 GLY A CA 1
ATOM 700 C C . GLY A 1 85 ? -14.355 4.495 18.059 1.00 90.50 85 GLY A C 1
ATOM 701 O O . GLY A 1 85 ? -13.391 3.825 18.428 1.00 90.50 85 GLY A O 1
ATOM 702 N N . VAL A 1 86 ? -14.925 4.320 16.862 1.00 91.88 86 VAL A N 1
ATOM 703 C CA . VAL A 1 86 ? -14.441 3.346 15.872 1.00 91.88 86 VAL A CA 1
ATOM 704 C C . VAL A 1 86 ? -13.238 3.920 15.139 1.00 91.88 86 VAL A C 1
ATOM 706 O O . VAL A 1 86 ? -13.345 4.935 14.452 1.00 91.88 86 VAL A O 1
ATOM 709 N N . GLN A 1 87 ? -12.098 3.239 15.232 1.00 89.62 87 GLN A N 1
ATOM 710 C CA . GLN A 1 87 ? -10.891 3.630 14.512 1.00 89.62 87 GLN A CA 1
ATOM 711 C C . GLN A 1 87 ? -10.663 2.714 13.310 1.00 89.62 87 GLN A C 1
ATOM 713 O O . GLN A 1 87 ? -10.377 1.526 13.461 1.00 89.62 87 GLN A O 1
ATOM 718 N N . ILE A 1 88 ? -10.798 3.276 12.111 1.00 89.38 88 ILE A N 1
ATOM 719 C CA . ILE A 1 88 ? -10.674 2.548 10.845 1.00 89.38 88 ILE A CA 1
ATOM 720 C C . ILE A 1 88 ? -9.219 2.662 10.357 1.00 89.38 88 ILE A C 1
ATOM 722 O O . ILE A 1 88 ? -8.713 3.786 10.259 1.00 89.38 88 ILE A O 1
ATOM 726 N N . PRO A 1 89 ? -8.522 1.545 10.079 1.00 91.56 89 PRO A N 1
ATOM 727 C CA . PRO A 1 89 ? -7.184 1.591 9.493 1.00 91.56 89 PRO A CA 1
ATOM 728 C C . PRO A 1 89 ? -7.235 2.166 8.072 1.00 91.56 89 PRO A C 1
ATOM 730 O O . PRO A 1 89 ? -8.211 1.955 7.348 1.00 91.56 89 PRO A O 1
ATOM 733 N N . GLN A 1 90 ? -6.197 2.894 7.657 1.00 91.50 90 GLN A N 1
ATOM 734 C CA . GLN A 1 90 ? -6.095 3.348 6.271 1.00 91.50 90 GLN A CA 1
ATOM 735 C C . GLN A 1 90 ? -5.576 2.200 5.406 1.00 91.50 90 GLN A C 1
ATOM 737 O O . GLN A 1 90 ? -4.512 1.647 5.668 1.00 91.50 90 GLN A O 1
ATOM 742 N N . ILE A 1 91 ? -6.326 1.855 4.361 1.00 91.94 91 ILE A N 1
ATOM 743 C CA . ILE A 1 91 ? -5.917 0.854 3.375 1.00 91.94 91 ILE A CA 1
ATOM 744 C C . ILE A 1 91 ? -5.513 1.585 2.099 1.00 91.94 91 ILE A C 1
ATOM 746 O O . ILE A 1 91 ? -6.325 2.299 1.503 1.00 91.94 91 ILE A O 1
ATOM 750 N N . ARG A 1 92 ? -4.256 1.426 1.681 1.00 89.75 92 ARG A N 1
ATOM 751 C CA . ARG A 1 92 ? -3.730 2.047 0.461 1.00 89.75 92 ARG A CA 1
ATOM 752 C C . ARG A 1 92 ? -3.861 1.092 -0.723 1.00 89.75 92 ARG A C 1
ATOM 754 O O . ARG A 1 92 ? -3.457 -0.060 -0.637 1.00 89.75 92 ARG A O 1
ATOM 761 N N . ILE A 1 93 ? -4.449 1.588 -1.812 1.00 89.44 93 ILE A N 1
ATOM 762 C CA . ILE A 1 93 ? -4.680 0.839 -3.064 1.00 89.44 93 ILE A CA 1
ATOM 763 C C . ILE A 1 93 ? -4.358 1.675 -4.315 1.00 89.44 93 ILE A C 1
ATOM 765 O O . ILE A 1 93 ? -4.786 1.350 -5.425 1.00 89.44 93 ILE A O 1
ATOM 769 N N . SER A 1 94 ? -3.661 2.800 -4.146 1.00 87.25 94 SER A N 1
ATOM 770 C CA . SER A 1 94 ? -3.365 3.749 -5.225 1.00 87.25 94 SER A CA 1
ATOM 771 C C . SER A 1 94 ? -2.494 3.129 -6.312 1.00 87.25 94 SER A C 1
ATOM 773 O O . SER A 1 94 ? -2.766 3.337 -7.495 1.00 87.25 94 SER A O 1
ATOM 775 N N . SER A 1 95 ? -1.499 2.328 -5.927 1.00 86.25 95 SER A N 1
ATOM 776 C CA . SER A 1 95 ? -0.586 1.676 -6.868 1.00 86.25 95 SER A CA 1
ATOM 777 C C . SER A 1 95 ? -1.291 0.606 -7.693 1.00 86.25 95 SER A C 1
ATOM 779 O O . SER A 1 95 ? -1.085 0.533 -8.901 1.00 86.25 95 SER A O 1
ATOM 781 N N . TRP A 1 96 ? -2.187 -0.167 -7.072 1.00 81.75 96 TRP A N 1
ATOM 782 C CA . TRP A 1 96 ? -3.039 -1.124 -7.781 1.00 81.75 96 TRP A CA 1
ATOM 783 C C . TRP A 1 96 ? -3.987 -0.428 -8.764 1.00 81.75 96 TRP A C 1
ATOM 785 O O . TRP A 1 96 ? -4.109 -0.831 -9.918 1.00 81.75 96 TRP A O 1
ATOM 7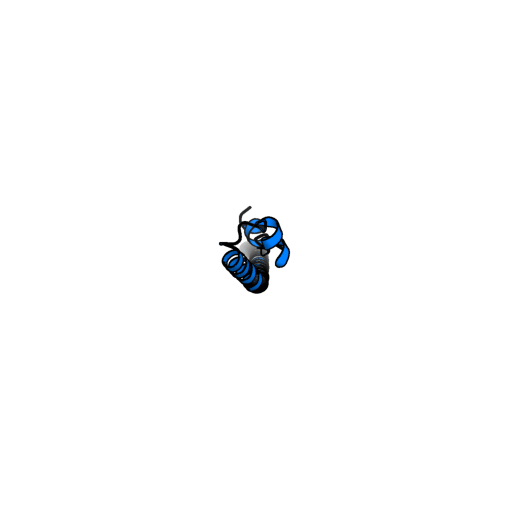95 N N . LYS A 1 97 ? -4.622 0.669 -8.339 1.00 84.62 97 LYS A N 1
ATOM 796 C CA . LYS A 1 97 ? -5.519 1.434 -9.209 1.00 84.62 97 LYS A CA 1
ATOM 797 C C . LYS A 1 97 ? -4.786 2.007 -10.423 1.00 84.62 97 LYS A C 1
ATOM 799 O O . LYS A 1 97 ? -5.342 2.002 -11.514 1.00 84.62 97 LYS A O 1
ATOM 804 N N . ALA A 1 98 ? -3.549 2.472 -10.253 1.00 80.94 98 ALA A N 1
ATOM 805 C CA . ALA A 1 98 ? -2.753 3.041 -11.339 1.00 80.94 98 ALA A CA 1
ATOM 806 C C . ALA A 1 98 ? -2.433 2.038 -12.462 1.00 80.94 98 ALA A C 1
ATOM 808 O O . ALA A 1 98 ? -2.223 2.465 -13.592 1.00 80.94 98 ALA A O 1
ATOM 809 N N . ILE A 1 99 ? -2.411 0.733 -12.165 1.00 81.62 99 ILE A N 1
ATOM 810 C CA . ILE A 1 99 ? -2.158 -0.326 -13.157 1.00 81.62 99 ILE A CA 1
ATOM 811 C C . ILE A 1 99 ? -3.424 -0.997 -13.686 1.00 81.62 99 ILE A C 1
ATOM 813 O O . ILE A 1 99 ? -3.381 -1.615 -14.743 1.00 81.62 99 ILE A O 1
ATOM 817 N N . SER A 1 100 ? -4.535 -0.915 -12.951 1.00 81.62 100 SER A N 1
ATOM 818 C CA . SER A 1 100 ? -5.814 -1.499 -13.363 1.00 81.62 100 SER A CA 1
ATOM 819 C C . SER A 1 100 ? -6.695 -0.538 -14.167 1.00 81.62 100 SER A C 1
ATOM 821 O O . SER A 1 100 ? -7.801 -0.928 -14.537 1.00 81.62 100 SER A O 1
ATOM 823 N N . SER A 1 101 ? -6.276 0.726 -14.307 1.00 59.22 101 SER A N 1
ATOM 824 C CA . SER A 1 101 ? -7.018 1.785 -15.011 1.00 59.22 101 SER A CA 1
ATOM 825 C C . SER A 1 101 ? -6.799 1.740 -16.516 1.00 59.22 101 SER A C 1
ATOM 827 O O . SER A 1 101 ? -5.667 1.411 -16.931 1.00 59.22 101 SER A O 1
#

Sequence (101 aa):
MEFFKEILTIIVGILIALYINNWNENRKDANYINKIFVSIDKELIESNDDIKKKMPQQQTLIDTLGFYKKNDTISIFDVMMKVNGVQIPQIRISSWKAISS

Foldseek 3Di:
DVVVVVVVVVVVVVVVVVVVVVVVVVVVVVVVVVVLVVVVVVLVVQQVVQCVVQVVLVVVLVVQCVVCVPPPPDDNVNSQVVSPHHDDGDRDCPSVVVVVD

Organism: NCBI:txid1206753

pLDDT: mean 92.45, std 5.92, range [59.22, 97.62]

Secondary structure (DSSP, 8-state):
-HHHHHHHHHHHHHHHHHHHHHHHHHHHHHHHHHHHHHHHHHHHHHHHHHHHHHHHHHHHHHHHHHHHTT-TTS-HHHHHHTTTS--PPP---HHHHHHH-